Protein AF-A0AAW7WGT3-F1 (afdb_monomer)

Nearest PDB structures (foldseek):
  7z3o-assembly1_SY  TM=5.087E-01  e=1.186E+00  Thermochaetoides thermophila DSM 1495
  7pwo-assembly1_Y1  TM=4.406E-01  e=1.262E+00  Giardia lamblia ATCC 50803
  7b90-assembly1_E  TM=4.510E-01  e=2.353E+00  Thermus thermophilus HB8
  2kjw-assembly1_A  TM=3.050E-01  e=6.769E-01  Thermus thermophilus
  3rv6-assembly2_B  TM=3.807E-01  e=7.220E+00  Mycobacterium tuberculosis

Mean predicted aligned error: 5.27 Å

Radius of gyration: 15.52 Å; Cα contacts (8 Å, |Δi|>4): 177; chains: 1; bounding box: 37×40×40 Å

Sequence (132 aa):
MSSPRFKGLYLQATGDPFCFSFVTYTPQTRDQMLACGDLDASEEYFNPVIFDFLLFTSEAALGAPSGGNFPIGYDDVSIITSRNRGSGLQHEYLIRLSSPDWNASKQNAIDELQDVLTSERWNGSQLTDSRD

Foldseek 3Di:
DDDDPLPQWFWADPPDLFKIKIKDFDWDDPVRCCVVVVDDPPDDDDTVSLVSVQCQLQCAQVNHPVVDDQPQDSVQKDFPDKDADDPRRMIITIIGGHDPPDDPSNVVSSVSSCVSNPDPQGPRRHRHDPDD

Secondary structure (DSSP, 8-state):
-PPPTTTT-EEEE-SSTTEEEEEEEPPPPHHHHHHHTSS-TTSPPPPHHHHHHHHIIIIIIS-PPTT---S--GGGEEEEEEEEETTTTEEEEEEEE--TT--HHHHHHHHHHHHHHHSTTB-SSSBPP---

Structure (mmCIF, N/CA/C/O backbone):
data_AF-A0AAW7WGT3-F1
#
_entry.id   AF-A0AAW7WGT3-F1
#
loop_
_atom_site.group_PDB
_atom_site.id
_atom_site.type_symbol
_atom_site.label_atom_id
_atom_site.label_alt_id
_atom_site.label_comp_id
_atom_site.label_asym_id
_atom_site.label_entity_id
_atom_site.label_seq_id
_atom_site.pdbx_PDB_ins_code
_atom_site.Cartn_x
_atom_site.Cartn_y
_atom_site.Cartn_z
_atom_site.occupancy
_atom_site.B_iso_or_equiv
_atom_site.auth_seq_id
_atom_site.auth_comp_id
_atom_site.auth_asym_id
_atom_site.auth_atom_id
_atom_site.pdbx_PDB_model_num
ATOM 1 N N . MET A 1 1 ? -21.210 -11.274 -11.997 1.00 37.25 1 MET A N 1
ATOM 2 C CA . MET A 1 1 ? -20.670 -11.240 -10.623 1.00 37.25 1 MET A CA 1
ATOM 3 C C . MET A 1 1 ? -19.363 -10.475 -10.687 1.00 37.25 1 MET A C 1
ATOM 5 O O . MET A 1 1 ? -18.453 -10.945 -11.354 1.00 37.25 1 MET A O 1
ATOM 9 N N . SER A 1 2 ? -19.300 -9.267 -10.130 1.00 41.56 2 SER A N 1
ATOM 10 C CA . SER A 1 2 ? -18.053 -8.501 -10.060 1.00 41.56 2 SER A CA 1
ATOM 11 C C . SER A 1 2 ? -17.107 -9.196 -9.084 1.00 41.56 2 SER A C 1
ATOM 13 O O . SER A 1 2 ? -17.473 -9.417 -7.930 1.00 41.56 2 SER A O 1
ATOM 15 N N . SER A 1 3 ? -15.915 -9.579 -9.539 1.00 53.78 3 SER A N 1
ATOM 16 C CA . SER A 1 3 ? -14.853 -10.027 -8.637 1.00 53.78 3 SER A CA 1
ATOM 17 C C . SER A 1 3 ? -14.545 -8.919 -7.621 1.00 53.78 3 SER A C 1
ATOM 19 O O . SER A 1 3 ? -14.596 -7.745 -7.999 1.00 53.78 3 SER A O 1
ATOM 21 N N . PRO A 1 4 ? -14.220 -9.244 -6.356 1.00 67.62 4 PRO A N 1
ATOM 22 C CA . PRO A 1 4 ? -13.778 -8.232 -5.404 1.00 67.62 4 PRO A CA 1
ATOM 23 C C . PRO A 1 4 ? -12.535 -7.544 -5.974 1.00 67.62 4 PRO A C 1
ATOM 25 O O . PRO A 1 4 ? -11.553 -8.226 -6.274 1.00 67.62 4 PRO A O 1
ATOM 28 N N . ARG A 1 5 ? -12.590 -6.218 -6.152 1.00 78.06 5 ARG A N 1
ATOM 29 C CA . ARG A 1 5 ? -11.540 -5.421 -6.816 1.00 78.06 5 ARG A CA 1
ATOM 30 C C . ARG A 1 5 ? -10.148 -5.646 -6.217 1.00 78.06 5 ARG A C 1
ATOM 32 O O . ARG A 1 5 ? -9.170 -5.654 -6.948 1.00 78.06 5 ARG A O 1
ATOM 39 N N . PHE A 1 6 ? -10.085 -5.898 -4.913 1.00 86.56 6 PHE A N 1
ATOM 40 C CA . PHE A 1 6 ? -8.848 -6.060 -4.152 1.00 86.56 6 PHE A CA 1
ATOM 41 C C . PHE A 1 6 ? -8.667 -7.473 -3.582 1.00 86.56 6 PHE A C 1
ATOM 43 O O . PHE A 1 6 ? -8.119 -7.673 -2.499 1.00 86.56 6 PHE A O 1
ATOM 50 N N . LYS A 1 7 ? -9.178 -8.492 -4.283 1.00 87.12 7 LYS A N 1
ATOM 51 C CA . LYS A 1 7 ? -9.081 -9.878 -3.817 1.00 87.12 7 LYS A CA 1
ATOM 52 C C . LYS A 1 7 ? -7.618 -10.293 -3.617 1.00 87.12 7 LYS A C 1
ATOM 54 O O . LYS A 1 7 ? -6.838 -10.294 -4.565 1.00 87.12 7 LYS A O 1
ATOM 59 N N . GLY A 1 8 ? -7.304 -10.769 -2.412 1.00 88.00 8 GLY A N 1
ATOM 60 C CA . GLY A 1 8 ? -5.989 -11.310 -2.053 1.00 88.00 8 GLY A CA 1
ATOM 61 C C . GLY A 1 8 ? -4.965 -10.262 -1.623 1.00 88.00 8 GLY A C 1
ATOM 62 O O . GLY A 1 8 ? -3.819 -10.638 -1.382 1.00 88.00 8 GLY A O 1
ATOM 63 N N . LEU A 1 9 ? -5.381 -8.999 -1.495 1.00 93.19 9 LEU A N 1
ATOM 64 C CA . LEU A 1 9 ? -4.602 -7.952 -0.848 1.00 93.19 9 LEU A CA 1
ATOM 65 C C . LEU A 1 9 ? -4.993 -7.869 0.630 1.00 93.19 9 LEU A C 1
ATOM 67 O O . LEU A 1 9 ? -6.171 -8.013 0.973 1.00 93.19 9 LEU A O 1
ATOM 71 N N . TYR A 1 10 ? -4.002 -7.653 1.494 1.00 94.56 10 TYR A N 1
ATOM 72 C CA . TYR A 1 10 ? -4.225 -7.469 2.927 1.00 94.56 10 TYR A CA 1
ATOM 73 C C . TYR A 1 10 ? -3.354 -6.344 3.479 1.00 94.56 10 TYR A C 1
ATOM 75 O O . TYR A 1 10 ? -2.180 -6.257 3.141 1.00 94.56 10 TYR A O 1
ATOM 83 N N . LEU A 1 11 ? -3.905 -5.530 4.372 1.00 96.81 11 LEU A N 1
ATOM 84 C CA . LEU A 1 11 ? -3.222 -4.435 5.048 1.00 96.81 11 LEU A CA 1
ATOM 85 C C . LEU A 1 11 ? -3.420 -4.547 6.561 1.00 96.81 11 LEU A C 1
ATOM 87 O O . LEU A 1 11 ? -4.544 -4.705 7.040 1.00 96.81 11 LEU A O 1
ATOM 91 N N . GLN A 1 12 ? -2.331 -4.465 7.319 1.00 96.06 12 GLN A N 1
ATOM 92 C CA . GLN A 1 12 ? -2.344 -4.519 8.780 1.00 96.06 12 GLN A CA 1
ATOM 93 C C . GLN A 1 12 ? -1.449 -3.431 9.377 1.00 96.06 12 GLN A C 1
ATOM 95 O O . GLN A 1 12 ? -0.367 -3.141 8.859 1.00 96.06 12 GLN A O 1
ATOM 100 N N . ALA A 1 13 ? -1.887 -2.860 10.500 1.00 94.88 13 ALA A N 1
ATOM 101 C CA . ALA A 1 13 ? -1.052 -1.986 11.312 1.00 94.88 13 ALA A CA 1
ATOM 102 C C . ALA A 1 13 ? 0.097 -2.786 11.951 1.00 94.88 13 ALA A C 1
ATOM 104 O O . ALA A 1 13 ? -0.056 -3.961 12.290 1.00 94.88 13 ALA A O 1
ATOM 105 N N . THR A 1 14 ? 1.249 -2.142 12.136 1.00 94.75 14 THR A N 1
ATOM 106 C CA . THR A 1 14 ? 2.422 -2.757 12.790 1.00 94.75 14 THR A CA 1
ATOM 107 C C . THR A 1 14 ? 2.614 -2.298 14.238 1.00 94.75 14 THR A C 1
ATOM 109 O O . THR A 1 14 ? 3.502 -2.794 14.928 1.00 94.75 14 THR A O 1
ATOM 112 N N . GLY A 1 15 ? 1.796 -1.345 14.696 1.00 92.31 15 GLY A N 1
ATOM 113 C CA . GLY A 1 15 ? 1.984 -0.607 15.948 1.00 92.31 15 GLY A CA 1
ATOM 114 C C . GLY A 1 15 ? 2.811 0.674 15.787 1.00 92.31 15 GLY A C 1
ATOM 115 O O . GLY A 1 15 ? 2.720 1.553 16.638 1.00 92.31 15 GLY A O 1
ATOM 116 N N . ASP A 1 16 ? 3.564 0.820 14.692 1.00 95.06 16 ASP A N 1
ATOM 117 C CA . ASP A 1 16 ? 4.140 2.102 14.278 1.00 95.06 16 ASP A CA 1
ATOM 118 C C . ASP A 1 16 ? 3.123 2.858 13.395 1.00 95.06 16 ASP A C 1
ATOM 120 O O . ASP A 1 16 ? 2.582 2.264 12.454 1.00 95.06 16 ASP A O 1
ATOM 124 N N . PRO A 1 17 ? 2.842 4.147 13.673 1.00 92.12 17 PRO A N 1
ATOM 125 C CA . PRO A 1 17 ? 1.803 4.907 12.976 1.00 92.12 17 PRO A CA 1
ATOM 126 C C . PRO A 1 17 ? 2.082 5.110 11.479 1.00 92.12 17 PRO A C 1
ATOM 128 O O . PRO A 1 17 ? 1.153 5.346 10.707 1.00 92.12 17 PRO A O 1
ATOM 131 N N . PHE A 1 18 ? 3.341 4.989 11.055 1.00 96.00 18 PHE A N 1
ATOM 132 C CA . PHE A 1 18 ? 3.780 5.202 9.679 1.00 96.00 18 PHE A CA 1
ATOM 133 C C . PHE A 1 18 ? 4.266 3.922 9.001 1.00 96.00 18 PHE A C 1
ATOM 135 O O . PHE A 1 18 ? 4.709 3.994 7.853 1.00 96.00 18 PHE A O 1
ATOM 142 N N . CYS A 1 19 ? 4.203 2.767 9.672 1.00 97.25 19 CYS A N 1
ATOM 143 C CA . CYS A 1 19 ? 4.609 1.493 9.087 1.00 97.25 19 CYS A CA 1
ATOM 144 C C . CYS A 1 19 ? 3.460 0.485 9.030 1.00 97.25 19 CYS A C 1
ATOM 146 O O . CYS A 1 19 ? 2.758 0.234 10.014 1.00 97.25 19 CYS A O 1
ATOM 148 N N . PHE A 1 20 ? 3.327 -0.169 7.881 1.00 97.94 20 PHE A N 1
ATOM 149 C CA . PHE A 1 20 ? 2.229 -1.080 7.581 1.00 97.94 20 PHE A CA 1
ATOM 150 C C . PHE A 1 20 ? 2.756 -2.400 7.027 1.00 97.94 20 PHE A C 1
ATOM 152 O O . PHE A 1 20 ? 3.705 -2.419 6.243 1.00 97.94 20 PHE A O 1
ATOM 159 N N . SER A 1 21 ? 2.125 -3.508 7.416 1.00 96.81 21 SER A N 1
ATOM 160 C CA . SER A 1 21 ? 2.314 -4.787 6.735 1.00 96.81 21 SER A CA 1
ATOM 161 C C . SER A 1 21 ? 1.305 -4.876 5.599 1.00 96.81 21 SER A C 1
ATOM 163 O O . SER A 1 21 ? 0.095 -4.865 5.836 1.00 96.81 21 SER A O 1
ATOM 165 N N . PHE A 1 22 ? 1.807 -4.939 4.370 1.00 97.31 22 PHE A N 1
ATOM 166 C CA . PHE A 1 22 ? 0.995 -5.034 3.169 1.00 97.31 22 PHE A CA 1
ATOM 167 C C . PHE A 1 22 ? 1.292 -6.329 2.421 1.00 97.31 22 PHE A C 1
ATOM 169 O O . PHE A 1 22 ? 2.438 -6.637 2.102 1.00 97.31 22 PHE A O 1
ATOM 176 N N . VAL A 1 23 ? 0.253 -7.098 2.133 1.00 94.81 23 VAL A N 1
ATOM 177 C CA . VAL A 1 23 ? 0.334 -8.349 1.390 1.00 94.81 23 VAL A CA 1
ATOM 178 C C . VAL A 1 23 ? -0.286 -8.131 0.026 1.00 94.81 23 VAL A C 1
ATOM 180 O O . VAL A 1 23 ? -1.448 -7.741 -0.063 1.00 94.81 23 VAL A O 1
ATOM 183 N N . THR A 1 24 ? 0.469 -8.444 -1.019 1.00 93.25 24 THR A N 1
ATOM 184 C CA . THR A 1 24 ? -0.018 -8.494 -2.401 1.00 93.25 24 THR A CA 1
ATOM 185 C C . THR A 1 24 ? 0.639 -9.670 -3.136 1.00 93.25 24 THR A C 1
ATOM 187 O O . THR A 1 24 ? 1.380 -10.465 -2.547 1.00 93.25 24 THR A O 1
ATOM 190 N N . TYR A 1 25 ? 0.316 -9.840 -4.410 1.00 87.38 25 TYR A N 1
ATOM 191 C CA . TYR A 1 25 ? 0.910 -10.849 -5.280 1.00 87.38 25 TYR A CA 1
ATOM 192 C C . TYR A 1 25 ? 2.361 -10.505 -5.628 1.00 87.38 25 TYR A C 1
ATOM 194 O O . TYR A 1 25 ? 2.820 -9.383 -5.425 1.00 87.38 25 TYR A O 1
ATOM 202 N N . THR A 1 26 ? 3.102 -11.478 -6.161 1.00 81.88 26 THR A N 1
ATOM 203 C CA . THR A 1 26 ? 4.444 -11.228 -6.700 1.00 81.88 26 THR A CA 1
ATOM 204 C C . THR A 1 26 ? 4.362 -10.192 -7.832 1.00 81.88 26 THR A C 1
ATOM 206 O O . THR A 1 26 ? 3.722 -10.479 -8.847 1.00 81.88 26 THR A O 1
ATOM 209 N N . PRO A 1 27 ? 4.982 -9.005 -7.697 1.00 84.06 27 PRO A N 1
ATOM 210 C CA . PRO A 1 27 ? 4.940 -7.987 -8.737 1.00 84.06 27 PRO A CA 1
ATOM 211 C C . PRO A 1 27 ? 5.824 -8.396 -9.917 1.00 84.06 27 PRO A C 1
ATOM 213 O O . PRO A 1 27 ? 6.845 -9.068 -9.740 1.00 84.06 27 PRO A O 1
ATOM 216 N N . GLN A 1 28 ? 5.467 -7.939 -11.116 1.00 85.94 28 GLN A N 1
ATOM 217 C CA . GLN A 1 28 ? 6.380 -7.996 -12.253 1.00 85.94 28 GLN A CA 1
ATOM 218 C C . GLN A 1 28 ? 7.540 -7.021 -12.028 1.00 85.94 28 GLN A C 1
ATOM 220 O O . GLN A 1 28 ? 7.345 -5.889 -11.585 1.00 85.94 28 GLN A O 1
ATOM 225 N N . THR A 1 29 ? 8.759 -7.450 -12.345 1.00 90.62 29 THR A N 1
ATOM 226 C CA . THR A 1 29 ? 9.906 -6.542 -12.420 1.00 90.62 29 THR A CA 1
ATOM 227 C C . THR A 1 29 ? 9.802 -5.663 -13.664 1.00 90.62 29 THR A C 1
ATOM 229 O O . THR A 1 29 ? 9.139 -6.026 -14.637 1.00 90.62 29 THR A O 1
ATOM 232 N N . ARG A 1 30 ? 10.534 -4.542 -13.684 1.00 92.44 30 ARG A N 1
ATOM 233 C CA . ARG A 1 30 ? 10.662 -3.700 -14.883 1.00 92.44 30 ARG A CA 1
ATOM 234 C C . ARG A 1 30 ? 11.009 -4.519 -16.130 1.00 92.44 30 ARG A C 1
ATOM 236 O O . ARG A 1 30 ? 10.362 -4.366 -17.157 1.00 92.44 30 ARG A O 1
ATOM 243 N N . ASP A 1 31 ? 11.997 -5.406 -16.030 1.00 94.81 31 ASP A N 1
ATOM 244 C CA . ASP A 1 31 ? 12.436 -6.231 -17.162 1.00 94.81 31 ASP A CA 1
ATOM 245 C C . ASP A 1 31 ? 11.345 -7.194 -17.634 1.00 94.81 31 ASP A C 1
ATOM 247 O O . ASP A 1 31 ? 11.208 -7.429 -18.832 1.00 94.81 31 ASP A O 1
ATOM 251 N N . GLN A 1 32 ? 10.543 -7.731 -16.709 1.00 93.56 32 GLN A N 1
ATOM 252 C CA . GLN A 1 32 ? 9.398 -8.568 -17.057 1.00 93.56 32 GLN A CA 1
ATOM 253 C C . GLN A 1 32 ? 8.324 -7.759 -17.787 1.00 93.56 32 GLN A C 1
ATOM 255 O O . GLN A 1 32 ? 7.852 -8.230 -18.817 1.00 93.56 32 GLN A O 1
ATOM 260 N N . MET A 1 33 ? 8.000 -6.549 -17.313 1.00 93.88 33 MET A N 1
ATOM 261 C CA . MET A 1 33 ? 7.021 -5.665 -17.962 1.00 93.88 33 MET A CA 1
ATOM 262 C C . MET A 1 33 ? 7.474 -5.228 -19.361 1.00 93.88 33 MET A C 1
ATOM 264 O O . MET A 1 33 ? 6.685 -5.247 -20.302 1.00 93.88 33 MET A O 1
ATOM 268 N N . LEU A 1 34 ? 8.763 -4.914 -19.531 1.00 95.25 34 LEU A N 1
ATOM 269 C CA . LEU A 1 34 ? 9.345 -4.633 -20.848 1.00 95.25 34 LEU A CA 1
ATOM 270 C C . LEU A 1 34 ? 9.260 -5.850 -21.775 1.00 95.25 34 LEU A C 1
ATOM 272 O O . LEU A 1 34 ? 8.925 -5.722 -22.950 1.00 95.25 34 LEU A O 1
ATOM 276 N N . ALA A 1 35 ? 9.570 -7.042 -21.259 1.00 95.31 35 ALA A N 1
ATOM 277 C CA . ALA A 1 35 ? 9.593 -8.264 -22.054 1.00 95.31 35 ALA A CA 1
ATOM 278 C C . ALA A 1 35 ? 8.197 -8.696 -22.531 1.00 95.31 35 ALA A C 1
ATOM 280 O O . ALA A 1 35 ? 8.084 -9.262 -23.618 1.00 95.31 35 ALA A O 1
ATOM 281 N N . CYS A 1 36 ? 7.144 -8.449 -21.742 1.00 94.00 36 CYS A N 1
ATOM 282 C CA . CYS A 1 36 ? 5.764 -8.733 -22.145 1.00 94.00 36 CYS A CA 1
ATOM 283 C C . CYS A 1 36 ? 5.073 -7.573 -22.877 1.00 94.00 36 CYS A C 1
ATOM 285 O O . CYS A 1 36 ? 3.988 -7.782 -23.414 1.00 94.00 36 CYS A O 1
ATOM 287 N N . GLY A 1 37 ? 5.706 -6.398 -22.960 1.00 93.00 37 GLY A N 1
ATOM 288 C CA . GLY A 1 37 ? 5.158 -5.217 -23.632 1.00 93.00 37 GLY A CA 1
ATOM 289 C C . GLY A 1 37 ? 4.145 -4.429 -22.800 1.00 93.00 37 GLY A C 1
ATOM 290 O O . GLY A 1 37 ? 3.453 -3.580 -23.355 1.00 93.00 37 GLY A O 1
ATOM 291 N N . ASP A 1 38 ? 4.066 -4.694 -21.492 1.00 90.88 38 ASP A N 1
ATOM 292 C CA . ASP A 1 38 ? 3.231 -3.934 -20.551 1.00 90.88 38 ASP A CA 1
ATOM 293 C C . ASP A 1 38 ? 3.867 -2.584 -20.167 1.00 90.88 38 ASP A C 1
ATOM 295 O O . ASP A 1 38 ? 3.189 -1.721 -19.616 1.00 90.88 38 ASP A O 1
ATOM 299 N N . LEU A 1 39 ? 5.165 -2.409 -20.440 1.00 94.69 39 LEU A N 1
ATOM 300 C CA . LEU A 1 39 ? 5.904 -1.160 -20.257 1.00 94.69 39 LEU A CA 1
ATOM 301 C C . LEU A 1 39 ? 6.739 -0.881 -21.510 1.00 94.69 39 LEU A C 1
ATOM 303 O O . LEU A 1 39 ? 7.431 -1.778 -21.999 1.00 94.69 39 LEU A O 1
ATOM 307 N N . ASP A 1 40 ? 6.717 0.351 -22.013 1.00 95.44 40 ASP A N 1
ATOM 308 C CA . ASP A 1 40 ? 7.646 0.801 -23.049 1.00 95.44 40 ASP A CA 1
ATOM 309 C C . ASP A 1 40 ? 9.012 1.173 -22.443 1.00 95.44 40 ASP A C 1
ATOM 311 O O . ASP A 1 40 ? 9.131 1.614 -21.301 1.00 95.44 40 ASP A O 1
ATOM 315 N N . ALA A 1 41 ? 10.092 1.023 -23.215 1.00 93.06 41 ALA A N 1
ATOM 316 C CA . ALA A 1 41 ? 11.441 1.343 -22.743 1.00 93.06 41 ALA A CA 1
ATOM 317 C C . ALA A 1 41 ? 11.630 2.820 -22.345 1.00 93.06 41 ALA A C 1
ATOM 319 O O . ALA A 1 41 ? 12.530 3.116 -21.552 1.00 93.06 41 ALA A O 1
ATOM 320 N N . SER A 1 42 ? 10.816 3.720 -22.903 1.00 95.38 42 SER A N 1
ATOM 321 C CA . SER A 1 42 ? 10.795 5.154 -22.600 1.00 95.38 42 SER A CA 1
ATOM 322 C C . SER A 1 42 ? 9.912 5.530 -21.409 1.00 95.38 42 SER A C 1
ATOM 324 O O . SER A 1 42 ? 10.024 6.651 -20.910 1.00 95.38 42 SER A O 1
ATOM 326 N N . GLU A 1 43 ? 9.062 4.616 -20.943 1.00 93.69 43 GLU A N 1
ATOM 327 C CA . GLU A 1 43 ? 8.159 4.858 -19.825 1.00 93.69 43 GLU A CA 1
ATOM 328 C C . GLU A 1 43 ? 8.862 4.677 -18.478 1.00 93.69 43 GLU A C 1
ATOM 330 O O . GLU A 1 43 ? 9.769 3.854 -18.292 1.00 93.69 43 GLU A O 1
ATOM 335 N N . GLU A 1 44 ? 8.424 5.478 -17.509 1.00 91.56 44 GLU A N 1
ATOM 336 C CA . GLU A 1 44 ? 8.869 5.350 -16.132 1.00 91.56 44 GLU A CA 1
ATOM 337 C C . GLU A 1 44 ? 8.298 4.073 -15.513 1.00 91.56 44 GLU A C 1
ATOM 339 O O . GLU A 1 44 ? 7.102 3.790 -15.591 1.00 91.56 44 GLU A O 1
ATOM 344 N N . TYR A 1 45 ? 9.168 3.294 -14.872 1.00 91.50 45 TYR A N 1
ATOM 345 C CA . TYR A 1 45 ? 8.731 2.139 -14.106 1.00 91.50 45 TYR A CA 1
ATOM 346 C C . TYR A 1 45 ? 8.217 2.591 -12.745 1.00 91.50 45 TYR A C 1
ATOM 348 O O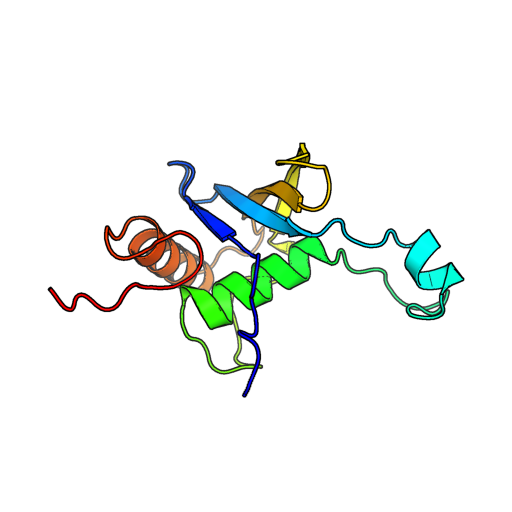 . TYR A 1 45 ? 8.979 3.077 -11.909 1.00 91.50 45 TYR A O 1
ATOM 356 N N . PHE A 1 46 ? 6.947 2.316 -12.494 1.00 90.62 46 PHE A N 1
ATOM 357 C CA . PHE A 1 46 ? 6.365 2.425 -11.171 1.00 90.62 46 PHE A CA 1
ATOM 358 C C . PHE A 1 46 ? 6.263 1.051 -10.530 1.00 90.62 46 PHE A C 1
ATOM 360 O O . PHE A 1 46 ? 5.818 0.089 -11.152 1.00 90.62 46 PHE A O 1
ATOM 367 N N . ASN A 1 47 ? 6.644 0.961 -9.259 1.00 92.50 47 ASN A N 1
ATOM 368 C CA . ASN A 1 47 ? 6.579 -0.284 -8.518 1.00 92.50 47 ASN A CA 1
ATOM 369 C C . ASN A 1 47 ? 5.110 -0.705 -8.300 1.00 92.50 47 ASN A C 1
ATOM 371 O O . ASN A 1 47 ? 4.398 -0.004 -7.568 1.00 92.50 47 ASN A O 1
ATOM 375 N N . PRO A 1 48 ? 4.661 -1.857 -8.844 1.00 92.44 48 PRO A N 1
ATOM 376 C CA . PRO A 1 48 ? 3.270 -2.294 -8.719 1.00 92.44 48 PRO A CA 1
ATOM 377 C C . PRO A 1 48 ? 2.812 -2.458 -7.267 1.00 92.44 48 PRO A C 1
ATOM 379 O O . PRO A 1 48 ? 1.660 -2.186 -6.953 1.00 92.44 48 PRO A O 1
ATOM 382 N N . VAL A 1 49 ? 3.720 -2.817 -6.353 1.00 94.56 49 VAL A N 1
ATOM 383 C CA . VAL A 1 49 ? 3.405 -2.965 -4.922 1.00 94.56 49 VAL A CA 1
ATOM 384 C C . VAL A 1 49 ? 3.011 -1.629 -4.297 1.00 94.56 49 VAL A C 1
ATOM 386 O O . VAL A 1 49 ? 2.095 -1.585 -3.480 1.00 94.56 49 VAL A O 1
ATOM 389 N N . ILE A 1 50 ? 3.690 -0.539 -4.671 1.00 95.75 50 ILE A N 1
ATOM 390 C CA . ILE A 1 50 ? 3.382 0.799 -4.150 1.00 95.75 50 ILE A CA 1
ATOM 391 C C . ILE A 1 50 ? 2.034 1.269 -4.702 1.00 95.75 50 ILE A C 1
ATOM 393 O O . ILE A 1 50 ? 1.223 1.804 -3.949 1.00 95.75 50 ILE A O 1
ATOM 397 N N . PHE A 1 51 ? 1.755 1.018 -5.983 1.00 92.75 51 PHE A N 1
ATOM 398 C CA . PHE A 1 51 ? 0.450 1.342 -6.559 1.00 92.75 51 PHE A CA 1
ATOM 399 C C . PHE A 1 51 ? -0.690 0.556 -5.919 1.00 92.75 51 PHE A C 1
ATOM 401 O O . PHE A 1 51 ? -1.690 1.157 -5.527 1.00 92.75 51 PHE A O 1
ATOM 408 N N . ASP A 1 52 ? -0.525 -0.757 -5.762 1.00 93.88 52 ASP A N 1
ATOM 409 C CA . ASP A 1 52 ? -1.490 -1.606 -5.069 1.00 93.88 52 ASP A CA 1
ATOM 410 C C . ASP A 1 52 ? -1.738 -1.099 -3.649 1.00 93.88 52 ASP A C 1
ATOM 412 O O . ASP A 1 52 ? -2.887 -0.987 -3.231 1.00 93.88 52 ASP A O 1
ATOM 416 N N . PHE A 1 53 ? -0.677 -0.740 -2.921 1.00 96.06 53 PHE A N 1
ATOM 417 C CA . PHE A 1 53 ? -0.785 -0.192 -1.573 1.00 96.06 53 PHE A CA 1
ATOM 418 C C . PHE A 1 53 ? -1.594 1.113 -1.547 1.00 96.06 53 PHE A C 1
ATOM 420 O O . PHE A 1 53 ? -2.502 1.250 -0.726 1.00 96.06 53 PHE A O 1
ATOM 427 N N . LEU A 1 54 ? -1.310 2.059 -2.448 1.00 95.44 54 LEU A N 1
ATOM 428 C CA . LEU A 1 54 ? -2.017 3.342 -2.519 1.00 95.44 54 LEU A CA 1
ATOM 429 C C . LEU A 1 54 ? -3.493 3.167 -2.896 1.00 95.44 54 LEU A C 1
ATOM 431 O O . LEU A 1 54 ? -4.370 3.739 -2.245 1.00 95.44 54 LEU A O 1
ATOM 435 N N . LEU A 1 55 ? -3.783 2.350 -3.912 1.00 93.56 55 LEU A N 1
ATOM 436 C CA . LEU A 1 55 ? -5.150 2.055 -4.350 1.00 93.56 55 LEU A CA 1
ATOM 437 C C . LEU A 1 55 ? -5.939 1.317 -3.268 1.00 93.56 55 LEU A C 1
ATOM 439 O O . LEU A 1 55 ? -7.092 1.648 -3.006 1.00 93.56 55 LEU A O 1
ATOM 443 N N . PHE A 1 56 ? -5.318 0.338 -2.615 1.00 94.69 56 PHE A N 1
ATOM 444 C CA . PHE A 1 56 ? -5.952 -0.426 -1.551 1.00 94.69 56 PHE A CA 1
ATOM 445 C C . PHE A 1 56 ? -6.250 0.450 -0.331 1.00 94.69 56 PHE A C 1
ATOM 447 O O . PHE A 1 56 ? -7.356 0.426 0.204 1.00 94.69 56 PHE A O 1
ATOM 454 N N . THR A 1 57 ? -5.282 1.261 0.090 1.00 94.81 57 THR A N 1
ATOM 455 C CA . THR A 1 57 ? -5.437 2.158 1.238 1.00 94.81 57 THR A CA 1
ATOM 456 C C . THR A 1 57 ? -6.533 3.190 0.984 1.00 94.81 57 THR A C 1
ATOM 458 O O . THR A 1 57 ? -7.433 3.353 1.803 1.00 94.81 57 THR A O 1
ATOM 461 N N . SER A 1 58 ? -6.497 3.854 -0.171 1.00 93.88 58 SER A N 1
ATOM 462 C CA . SER A 1 58 ? -7.477 4.887 -0.511 1.00 93.88 58 SER A CA 1
ATOM 463 C C . SER A 1 58 ? -8.881 4.321 -0.717 1.00 93.88 58 SER A C 1
ATOM 465 O O . SER A 1 58 ? -9.827 4.792 -0.093 1.00 93.88 58 SER A O 1
ATOM 467 N N . GLU A 1 59 ? -9.040 3.305 -1.563 1.00 92.00 59 GLU A N 1
ATOM 468 C CA . GLU A 1 59 ? -10.367 2.850 -1.979 1.00 92.00 59 GLU A CA 1
ATOM 469 C C . GLU A 1 59 ? -10.946 1.769 -1.060 1.00 92.00 59 GLU A C 1
ATOM 471 O O . GLU A 1 59 ? -12.142 1.786 -0.778 1.00 92.00 59 GLU A O 1
ATOM 476 N N . ALA A 1 60 ? -10.131 0.815 -0.597 1.00 90.62 60 ALA A N 1
ATOM 477 C CA . ALA A 1 60 ? -10.623 -0.314 0.196 1.00 90.62 60 ALA A CA 1
ATOM 478 C C . ALA A 1 60 ? -10.662 -0.005 1.695 1.00 90.62 60 ALA A C 1
ATOM 480 O O . ALA A 1 60 ? -11.660 -0.303 2.348 1.00 90.62 60 ALA A O 1
ATOM 481 N N . ALA A 1 61 ? -9.589 0.576 2.242 1.00 91.06 61 ALA A N 1
ATOM 482 C CA . ALA A 1 61 ? -9.523 0.879 3.670 1.00 91.06 61 ALA A CA 1
ATOM 483 C C . ALA A 1 61 ? -10.287 2.168 4.014 1.00 91.06 61 ALA A C 1
ATOM 485 O O . ALA A 1 61 ? -11.097 2.163 4.936 1.00 91.06 61 ALA A O 1
ATOM 486 N N . LEU A 1 62 ? -10.075 3.246 3.251 1.00 92.12 62 LEU A N 1
ATOM 487 C CA . LEU A 1 62 ? -10.671 4.561 3.526 1.00 92.12 62 LEU A CA 1
ATOM 488 C C . LEU A 1 62 ? -11.957 4.854 2.739 1.00 92.12 62 LEU A C 1
ATOM 490 O O . LEU A 1 62 ? -12.623 5.855 2.997 1.00 92.12 62 LEU A O 1
ATOM 494 N N . GLY A 1 63 ? -12.339 3.999 1.786 1.00 87.88 63 GLY A N 1
ATOM 495 C CA . GLY A 1 63 ? -13.588 4.161 1.037 1.00 87.88 63 GLY A CA 1
ATOM 496 C C . GLY A 1 63 ? -13.616 5.380 0.107 1.00 87.88 63 GLY A C 1
ATOM 497 O O . GLY A 1 63 ? -14.700 5.855 -0.242 1.00 87.88 63 GLY A O 1
ATOM 498 N N . ALA A 1 64 ? -12.454 5.907 -0.294 1.00 86.00 64 ALA A N 1
ATOM 499 C CA . ALA A 1 64 ? -12.382 7.007 -1.245 1.00 86.00 64 ALA A CA 1
ATOM 500 C C . ALA A 1 64 ? -12.971 6.584 -2.609 1.00 86.00 64 ALA A C 1
ATOM 502 O O . ALA A 1 64 ? -12.773 5.444 -3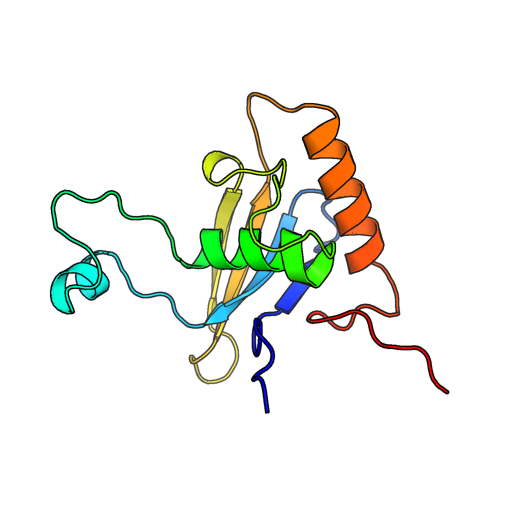.044 1.00 86.00 64 ALA A O 1
ATOM 503 N N . PRO A 1 65 ? -13.674 7.484 -3.325 1.00 81.25 65 PRO A N 1
ATOM 504 C CA . PRO A 1 65 ? -14.118 7.209 -4.685 1.00 81.25 65 PRO A CA 1
ATOM 505 C C . PRO A 1 65 ? -12.928 6.860 -5.580 1.00 81.25 65 PRO A C 1
ATOM 507 O O . PRO A 1 65 ? -11.870 7.481 -5.471 1.00 81.25 65 PRO A O 1
ATOM 510 N N . SER A 1 66 ? -13.103 5.916 -6.506 1.00 75.75 66 SER A N 1
ATOM 511 C CA . SER A 1 66 ? -12.045 5.578 -7.460 1.00 75.75 66 SER A CA 1
ATOM 512 C C . SER A 1 66 ? -11.621 6.806 -8.268 1.00 75.75 66 SER A C 1
ATOM 514 O O . SER A 1 66 ? -12.462 7.502 -8.839 1.00 75.75 66 SER A O 1
ATOM 516 N N . GLY A 1 67 ? -10.314 7.068 -8.309 1.00 70.12 67 GLY A N 1
ATOM 517 C CA . GLY A 1 67 ? -9.756 8.276 -8.927 1.00 70.12 67 GLY A CA 1
ATOM 518 C C . GLY A 1 67 ? -9.922 9.556 -8.097 1.00 70.12 67 GLY A C 1
ATOM 519 O O . GLY A 1 67 ? -9.639 10.642 -8.599 1.00 70.12 67 GLY A O 1
ATOM 520 N N . GLY A 1 68 ? -10.385 9.456 -6.848 1.00 73.19 68 GLY A N 1
ATOM 521 C CA . GLY A 1 68 ? -10.370 10.560 -5.894 1.00 73.19 68 GLY A CA 1
ATOM 522 C C . GLY A 1 68 ? -8.944 10.954 -5.500 1.00 73.19 68 GLY A C 1
ATOM 523 O O . GLY A 1 68 ? -8.024 10.137 -5.537 1.00 73.19 68 GLY A O 1
ATOM 524 N N . ASN A 1 69 ? -8.756 12.212 -5.096 1.00 79.19 69 ASN A N 1
ATOM 525 C CA . ASN A 1 69 ? -7.464 12.679 -4.594 1.00 79.19 69 ASN A CA 1
ATOM 526 C C . ASN A 1 69 ? -7.167 12.043 -3.229 1.00 79.19 69 ASN A C 1
ATOM 528 O O . ASN A 1 69 ? -7.729 12.456 -2.215 1.00 79.19 69 ASN A O 1
ATOM 532 N N . PHE A 1 70 ? -6.255 11.074 -3.208 1.00 90.25 70 PHE A N 1
ATOM 533 C CA . PHE A 1 70 ? -5.648 10.564 -1.984 1.00 90.25 70 PHE A CA 1
ATOM 534 C C . PHE A 1 70 ? -4.405 11.411 -1.644 1.00 90.25 70 PHE A C 1
ATOM 536 O O . PHE A 1 70 ? -3.573 11.623 -2.526 1.00 90.25 70 PHE A O 1
ATOM 543 N N . PRO A 1 71 ? -4.265 11.946 -0.413 1.00 93.44 71 PRO A N 1
ATOM 544 C CA . PRO A 1 71 ? -3.186 12.884 -0.092 1.00 93.44 71 PRO A CA 1
ATOM 545 C C . PRO A 1 71 ? -1.796 12.242 0.010 1.00 93.44 71 PRO A C 1
ATOM 547 O O . PRO A 1 71 ? -0.809 12.974 -0.034 1.00 93.44 71 PRO A O 1
ATOM 550 N N . ILE A 1 72 ? -1.710 10.916 0.160 1.00 95.00 72 ILE A N 1
ATOM 551 C CA . ILE A 1 72 ? -0.442 10.177 0.148 1.00 95.00 72 ILE A CA 1
ATOM 552 C C . ILE A 1 72 ? -0.120 9.794 -1.298 1.00 95.00 72 ILE A C 1
ATOM 554 O O . ILE A 1 72 ? -0.908 9.111 -1.955 1.00 95.00 72 ILE A O 1
ATOM 558 N N . GLY A 1 73 ? 1.026 10.256 -1.791 1.00 93.62 73 GLY A N 1
ATOM 559 C CA . GLY A 1 73 ? 1.510 10.000 -3.145 1.00 93.62 73 GLY A CA 1
ATOM 560 C C . GLY A 1 73 ? 2.543 8.877 -3.214 1.00 93.62 73 GLY A C 1
ATOM 561 O O . GLY A 1 73 ? 2.980 8.349 -2.198 1.00 93.62 73 GLY A O 1
ATOM 562 N N . TYR A 1 74 ? 2.966 8.540 -4.433 1.00 94.19 74 TYR A N 1
ATOM 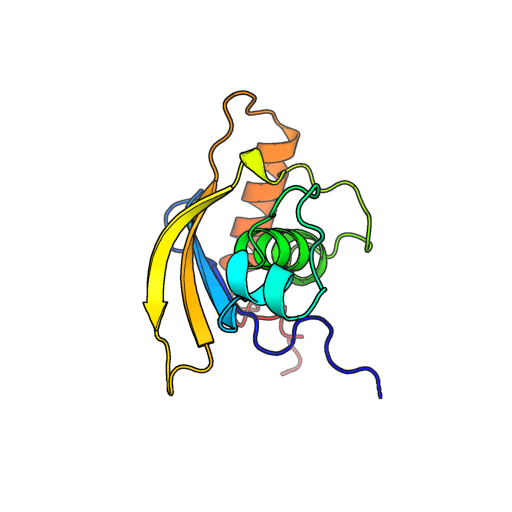563 C CA . TYR A 1 74 ? 3.977 7.507 -4.690 1.00 94.19 74 TYR A CA 1
ATOM 564 C C . TYR A 1 74 ? 5.297 7.776 -3.954 1.00 94.19 74 TYR A C 1
ATOM 566 O O . TYR A 1 74 ? 5.816 6.889 -3.279 1.00 94.19 74 TYR A O 1
ATOM 574 N N . ASP A 1 75 ? 5.782 9.017 -4.005 1.00 94.12 75 ASP A N 1
ATOM 575 C CA . ASP A 1 75 ? 7.052 9.419 -3.386 1.00 94.12 75 ASP A CA 1
ATOM 576 C C . ASP A 1 75 ? 7.016 9.421 -1.852 1.00 94.12 75 ASP A C 1
ATOM 578 O O . ASP A 1 75 ? 8.061 9.469 -1.203 1.00 94.12 75 ASP A O 1
ATOM 582 N N . ASP A 1 76 ? 5.823 9.332 -1.259 1.00 96.25 76 ASP A N 1
ATOM 583 C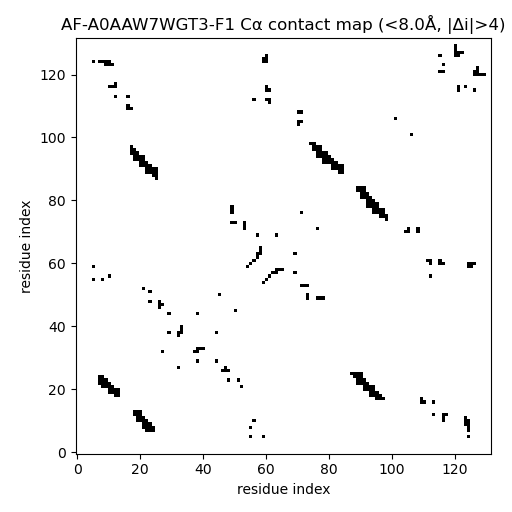 CA . ASP A 1 76 ? 5.663 9.243 0.190 1.00 96.25 76 ASP A CA 1
ATOM 584 C C . ASP A 1 76 ? 5.858 7.811 0.711 1.00 96.25 76 ASP A C 1
ATOM 586 O O . ASP A 1 76 ? 5.884 7.598 1.925 1.00 96.25 76 ASP A O 1
ATOM 590 N N . VAL A 1 77 ? 5.948 6.817 -0.180 1.00 97.31 77 VAL A N 1
ATOM 591 C CA . VAL A 1 77 ? 5.893 5.392 0.156 1.00 97.31 77 VAL A CA 1
ATOM 592 C C . VAL A 1 77 ? 7.229 4.717 -0.120 1.00 97.31 77 VAL A C 1
ATOM 594 O O . VAL A 1 77 ? 7.766 4.751 -1.221 1.00 97.31 77 VAL A O 1
ATOM 597 N N . SER A 1 78 ? 7.751 4.018 0.882 1.00 96.94 78 SER A N 1
ATOM 598 C CA . SER A 1 78 ? 8.952 3.193 0.756 1.00 96.94 78 SER A CA 1
ATOM 599 C C . SER A 1 78 ? 8.688 1.750 1.166 1.00 96.94 78 SER A C 1
ATOM 601 O O . SER A 1 78 ? 8.037 1.485 2.175 1.00 96.94 78 SER A O 1
ATOM 603 N N . ILE A 1 79 ? 9.257 0.802 0.420 1.00 96.56 79 ILE A N 1
ATOM 604 C CA . ILE A 1 79 ? 9.328 -0.604 0.831 1.00 96.56 79 ILE A CA 1
ATOM 605 C C . ILE A 1 79 ? 10.604 -0.784 1.654 1.00 96.56 79 ILE A C 1
ATOM 607 O O . ILE A 1 79 ? 11.707 -0.640 1.133 1.00 96.56 79 ILE A O 1
ATOM 611 N N . ILE A 1 80 ? 10.461 -1.116 2.935 1.00 96.81 80 ILE A N 1
ATOM 612 C CA . ILE A 1 80 ? 11.592 -1.315 3.853 1.00 96.81 80 ILE A CA 1
ATOM 613 C C . ILE A 1 80 ? 12.162 -2.725 3.727 1.00 96.81 80 ILE A C 1
ATOM 615 O O . ILE A 1 80 ? 13.374 -2.923 3.705 1.00 96.81 80 ILE A O 1
ATOM 619 N N . THR A 1 81 ? 11.285 -3.723 3.671 1.00 94.88 81 THR A N 1
ATOM 620 C CA . THR A 1 81 ? 11.670 -5.123 3.496 1.00 94.88 81 THR A CA 1
ATOM 621 C C . THR A 1 81 ? 10.522 -5.916 2.885 1.00 94.88 81 THR A C 1
ATOM 623 O O . THR A 1 81 ? 9.380 -5.453 2.860 1.00 94.88 81 THR A O 1
ATOM 626 N N . SER A 1 82 ? 10.819 -7.119 2.403 1.00 93.31 82 SER A N 1
ATOM 627 C CA . SER A 1 82 ? 9.811 -8.052 1.912 1.00 93.31 82 SER A CA 1
ATOM 628 C C . SER A 1 82 ? 10.139 -9.484 2.314 1.00 93.31 82 SER A C 1
ATOM 630 O O . SER A 1 82 ? 11.303 -9.842 2.506 1.00 93.31 82 SER A O 1
ATOM 632 N N . ARG A 1 83 ? 9.104 -10.314 2.438 1.00 90.56 83 ARG A N 1
ATOM 633 C CA . ARG A 1 83 ? 9.232 -11.758 2.632 1.00 90.56 83 ARG A CA 1
ATOM 634 C C . ARG A 1 83 ? 8.173 -12.507 1.838 1.00 90.56 83 ARG A C 1
ATOM 636 O O . ARG A 1 83 ? 7.064 -12.018 1.637 1.00 90.56 83 ARG A O 1
ATOM 643 N N . ASN A 1 84 ? 8.500 -13.730 1.440 1.00 88.38 84 ASN A N 1
ATOM 644 C CA . ASN A 1 84 ? 7.525 -14.627 0.828 1.00 88.38 84 ASN A CA 1
ATOM 645 C C . ASN A 1 84 ? 6.515 -15.088 1.886 1.00 88.38 84 ASN A C 1
ATOM 647 O O . ASN A 1 84 ? 6.900 -15.421 3.011 1.00 88.38 84 ASN A O 1
ATOM 651 N N . ARG A 1 85 ? 5.234 -15.154 1.513 1.00 79.94 85 ARG A N 1
ATOM 652 C CA . ARG A 1 85 ? 4.152 -15.663 2.361 1.00 79.94 85 ARG A CA 1
ATOM 653 C C . ARG A 1 85 ? 3.475 -16.857 1.680 1.00 79.94 85 ARG A C 1
ATOM 655 O O . ARG A 1 85 ? 3.180 -16.837 0.487 1.00 79.94 85 ARG A O 1
ATOM 662 N N . GLY A 1 86 ? 3.213 -17.920 2.442 1.00 71.75 86 GLY A N 1
ATOM 663 C CA . GLY A 1 86 ? 2.547 -19.124 1.928 1.00 71.75 86 GLY A CA 1
ATOM 664 C C . GLY A 1 86 ? 3.375 -19.878 0.879 1.00 71.75 86 GLY A C 1
ATOM 665 O O . GLY A 1 86 ? 4.572 -20.078 1.059 1.00 71.75 86 GLY A O 1
ATOM 666 N N . SER A 1 87 ? 2.733 -20.311 -0.212 1.00 72.25 87 SER A N 1
ATOM 667 C CA . SER A 1 87 ? 3.345 -21.103 -1.295 1.00 72.25 87 SER A CA 1
ATOM 668 C C . SER A 1 87 ? 4.153 -20.283 -2.315 1.00 72.25 87 SER A C 1
ATOM 670 O O . SER A 1 87 ? 4.540 -20.822 -3.349 1.00 72.25 87 SER A O 1
ATOM 672 N N . GLY A 1 88 ? 4.400 -18.995 -2.051 1.00 67.19 88 GLY A N 1
ATOM 673 C CA . GLY A 1 88 ? 5.142 -18.101 -2.951 1.00 67.19 88 GLY A CA 1
ATOM 674 C C . GLY A 1 88 ? 4.281 -17.346 -3.967 1.00 67.19 88 GLY A C 1
ATOM 675 O O . GLY A 1 88 ? 4.826 -16.649 -4.808 1.00 67.19 88 GLY A O 1
ATOM 676 N N . LEU A 1 89 ? 2.950 -17.457 -3.886 1.00 78.62 89 LEU A N 1
ATOM 677 C CA . LEU A 1 89 ? 2.020 -16.663 -4.705 1.00 78.62 89 LEU A CA 1
ATOM 678 C C . LEU A 1 89 ? 1.765 -15.260 -4.130 1.00 78.62 89 LEU A C 1
ATOM 680 O O . LEU A 1 89 ? 1.272 -14.385 -4.836 1.00 78.62 89 LEU A O 1
ATOM 684 N N . GLN A 1 90 ? 2.061 -15.065 -2.844 1.00 86.62 90 GLN A N 1
ATOM 685 C CA . GLN A 1 90 ? 1.897 -13.801 -2.137 1.00 86.62 90 GLN A CA 1
ATOM 686 C C . GLN A 1 90 ? 3.200 -13.404 -1.455 1.00 86.62 90 GLN A C 1
ATOM 688 O O . GLN A 1 90 ? 3.965 -14.242 -0.966 1.00 86.62 90 GLN A O 1
ATOM 693 N N . HIS A 1 91 ? 3.415 -12.101 -1.389 1.00 92.50 91 HIS A N 1
ATOM 694 C CA . HIS A 1 91 ? 4.527 -11.476 -0.704 1.00 92.50 91 HIS A CA 1
ATOM 695 C C . HIS A 1 91 ? 3.982 -10.507 0.330 1.00 92.50 91 HIS A C 1
ATOM 697 O O . HIS A 1 91 ? 2.969 -9.846 0.116 1.00 92.50 91 HIS A O 1
ATOM 703 N N . GLU A 1 92 ? 4.662 -10.447 1.464 1.00 94.75 92 GLU A N 1
ATOM 704 C CA . GLU A 1 92 ? 4.410 -9.458 2.497 1.00 94.75 92 GLU A CA 1
ATOM 705 C C . GLU A 1 92 ? 5.524 -8.420 2.462 1.00 94.75 92 GLU A C 1
ATOM 707 O O . GLU A 1 92 ? 6.709 -8.762 2.467 1.00 94.75 92 GLU A O 1
ATOM 712 N N . TYR A 1 93 ? 5.125 -7.158 2.436 1.00 96.06 93 TYR A N 1
ATOM 713 C CA . TYR A 1 93 ? 5.973 -5.986 2.353 1.00 96.06 93 TYR A CA 1
ATOM 714 C C . TYR A 1 93 ? 5.784 -5.151 3.609 1.00 96.06 93 TYR A C 1
ATOM 716 O O . TYR A 1 93 ? 4.658 -4.839 3.996 1.00 96.06 93 TYR A O 1
ATOM 724 N N . LEU A 1 94 ? 6.895 -4.764 4.229 1.00 97.56 94 LEU A N 1
ATOM 725 C CA . LEU A 1 94 ? 6.874 -3.717 5.238 1.00 97.56 94 LEU A CA 1
ATOM 726 C C . LEU A 1 94 ? 6.946 -2.375 4.514 1.00 97.56 94 LEU A C 1
ATOM 728 O O . LEU A 1 94 ? 7.987 -2.028 3.951 1.00 97.56 94 LEU A O 1
ATOM 732 N N . ILE A 1 95 ? 5.836 -1.651 4.524 1.00 98.12 95 ILE A N 1
ATOM 733 C CA . ILE A 1 95 ? 5.697 -0.331 3.920 1.00 98.12 95 ILE A CA 1
ATOM 734 C C . ILE A 1 95 ? 5.937 0.729 4.985 1.00 98.12 95 ILE A C 1
ATOM 736 O O . ILE A 1 95 ? 5.453 0.593 6.107 1.00 98.12 95 ILE A O 1
ATOM 740 N N . ARG A 1 96 ? 6.657 1.792 4.629 1.00 97.81 96 ARG A N 1
ATOM 741 C CA . ARG A 1 96 ? 6.824 2.989 5.451 1.00 97.81 96 ARG A CA 1
ATOM 742 C C . ARG A 1 96 ? 6.347 4.218 4.698 1.00 97.81 96 ARG A C 1
ATOM 744 O O . ARG A 1 96 ? 6.694 4.391 3.532 1.00 97.81 96 ARG A O 1
ATOM 751 N N . LEU A 1 97 ? 5.615 5.075 5.400 1.00 97.00 97 LEU A N 1
ATOM 752 C CA . LEU A 1 97 ? 5.251 6.405 4.938 1.00 97.00 97 LEU A CA 1
ATOM 753 C C . LEU A 1 97 ? 6.240 7.442 5.465 1.00 97.00 97 LEU A C 1
ATOM 755 O O . LEU A 1 97 ? 6.574 7.472 6.651 1.00 97.00 97 LEU A O 1
ATOM 759 N N . SER A 1 98 ? 6.720 8.295 4.573 1.00 94.62 98 SER A N 1
ATOM 760 C CA . SER A 1 98 ? 7.583 9.424 4.900 1.00 94.62 98 SER A CA 1
ATOM 761 C C . SER A 1 98 ? 7.511 10.455 3.788 1.00 94.62 98 SER A C 1
ATOM 763 O O . SER A 1 98 ? 7.750 10.114 2.639 1.00 94.62 98 SER A O 1
ATOM 765 N N . SER A 1 99 ? 7.245 11.712 4.132 1.00 91.25 99 SER A N 1
ATOM 766 C CA . SER A 1 99 ? 7.197 12.815 3.169 1.00 91.25 99 SER A CA 1
ATOM 767 C C . SER A 1 99 ? 8.062 13.971 3.664 1.00 91.25 99 SER A C 1
ATOM 769 O O . SER A 1 99 ? 7.921 14.343 4.833 1.00 91.25 99 SER A O 1
ATOM 771 N N . PRO A 1 100 ? 8.887 14.599 2.806 1.00 84.56 100 PRO A N 1
ATOM 772 C CA . PRO A 1 100 ? 9.542 15.862 3.143 1.00 84.56 100 PRO A CA 1
ATOM 773 C C . PRO A 1 100 ? 8.522 17.003 3.317 1.00 84.56 100 PRO A C 1
ATOM 775 O O . PRO A 1 100 ? 8.690 17.841 4.197 1.00 84.56 100 PRO A O 1
ATOM 778 N N . ASP A 1 101 ? 7.418 16.972 2.561 1.00 90.88 10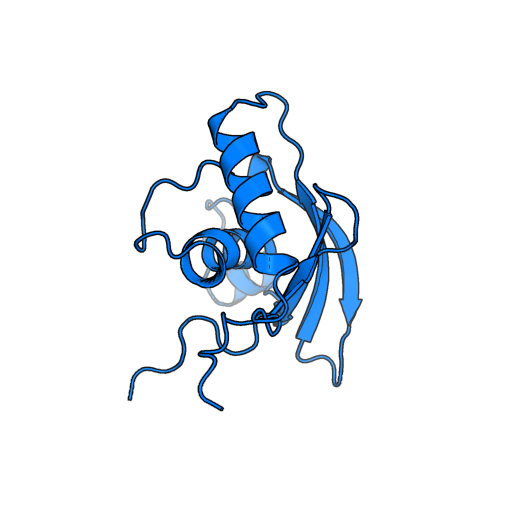1 ASP A N 1
ATOM 779 C CA . ASP A 1 101 ? 6.349 17.982 2.592 1.00 90.88 101 ASP A CA 1
ATOM 780 C C . ASP A 1 101 ? 5.137 17.518 3.417 1.00 90.88 101 ASP A C 1
ATOM 782 O O . ASP A 1 101 ? 3.998 17.459 2.941 1.00 90.88 101 ASP A O 1
ATOM 786 N N . TRP A 1 102 ? 5.392 17.092 4.658 1.00 94.81 102 TRP A N 1
ATOM 787 C CA . TRP A 1 102 ? 4.335 16.606 5.547 1.00 94.81 102 TRP A CA 1
ATOM 788 C C . TRP A 1 102 ? 3.312 17.705 5.858 1.00 94.81 102 TRP A C 1
ATOM 790 O O . TRP A 1 102 ? 3.676 18.803 6.279 1.00 94.81 102 TRP A O 1
ATOM 800 N N . ASN A 1 103 ? 2.022 17.414 5.678 1.00 95.00 103 ASN A N 1
ATOM 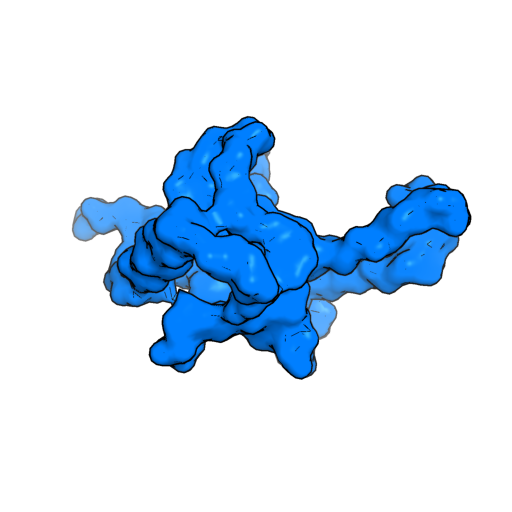801 C CA . ASN A 1 103 ? 0.942 18.379 5.885 1.00 95.00 103 ASN A CA 1
ATOM 802 C C . ASN A 1 103 ? -0.256 17.757 6.622 1.00 95.00 103 ASN A C 1
ATOM 804 O O . ASN A 1 103 ? -0.327 16.544 6.820 1.00 95.00 103 ASN A O 1
ATOM 808 N N . ALA A 1 104 ? -1.212 18.603 7.016 1.00 96.50 104 ALA A N 1
ATOM 809 C CA . ALA A 1 104 ? -2.385 18.184 7.780 1.00 96.50 104 ALA A CA 1
ATOM 810 C C . ALA A 1 104 ? -3.264 17.162 7.036 1.00 96.50 104 ALA A C 1
ATOM 812 O O . ALA A 1 104 ? -3.794 16.254 7.661 1.00 96.50 104 ALA A O 1
ATOM 813 N N . SER A 1 105 ? -3.394 17.260 5.710 1.00 94.75 105 SER A N 1
ATOM 814 C CA . SER A 1 105 ? -4.178 16.298 4.926 1.00 94.75 105 SER A CA 1
ATOM 815 C C . SER A 1 105 ? -3.537 14.910 4.909 1.00 94.75 105 SER A C 1
ATOM 817 O O . SER A 1 105 ? -4.251 13.918 5.029 1.00 94.75 105 SER A O 1
ATOM 819 N N . LYS A 1 106 ? -2.202 14.830 4.805 1.00 95.75 106 LYS A N 1
ATOM 820 C CA . LYS A 1 106 ? -1.460 13.563 4.923 1.00 95.75 106 LYS A CA 1
ATOM 821 C C . LYS A 1 106 ? -1.605 12.968 6.322 1.00 95.75 106 LYS A C 1
ATOM 823 O O . LYS A 1 106 ? -1.847 11.772 6.444 1.00 95.75 106 LYS A O 1
ATOM 828 N N . GLN A 1 107 ? -1.508 13.805 7.357 1.00 96.25 107 GLN A N 1
ATOM 829 C CA . GLN A 1 107 ? -1.692 13.360 8.737 1.00 96.25 107 GLN A CA 1
ATOM 830 C C . GLN A 1 107 ? -3.100 12.795 8.963 1.00 96.25 107 GLN A C 1
ATOM 832 O O . GLN A 1 107 ? -3.220 11.661 9.406 1.00 96.25 107 GLN A O 1
ATOM 837 N N . ASN A 1 108 ? -4.143 13.532 8.568 1.00 95.69 108 ASN A N 1
ATOM 838 C CA . ASN A 1 108 ? -5.529 13.094 8.732 1.00 95.69 108 ASN A CA 1
ATOM 839 C C . ASN A 1 108 ? -5.796 11.747 8.045 1.00 95.69 108 ASN A C 1
ATOM 841 O O . ASN A 1 108 ? -6.422 10.878 8.637 1.00 95.69 108 ASN A O 1
ATOM 845 N N . ALA A 1 109 ? -5.287 11.546 6.825 1.00 95.00 109 ALA A N 1
ATOM 846 C CA . ALA A 1 109 ? -5.467 10.281 6.112 1.00 95.00 109 ALA A CA 1
ATOM 847 C C . ALA A 1 109 ? -4.803 9.091 6.823 1.00 95.00 109 ALA A C 1
ATOM 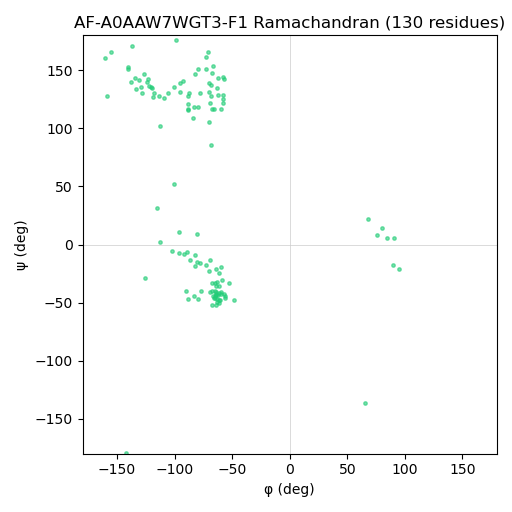849 O O . ALA A 1 109 ? -5.296 7.969 6.742 1.00 95.00 109 ALA A O 1
ATOM 850 N N . ILE A 1 110 ? -3.682 9.318 7.509 1.00 95.44 110 ILE A N 1
ATOM 851 C CA . ILE A 1 110 ? -3.000 8.271 8.274 1.00 95.44 110 ILE A CA 1
ATOM 852 C C . ILE A 1 110 ? -3.712 8.000 9.586 1.00 95.44 110 ILE A C 1
ATOM 854 O O . ILE A 1 110 ? -3.840 6.838 9.953 1.00 95.44 110 ILE A O 1
ATOM 858 N N . ASP A 1 111 ? -4.200 9.037 10.259 1.00 95.75 111 ASP A N 1
ATOM 859 C CA . ASP A 1 111 ? -4.978 8.878 11.485 1.00 95.75 111 ASP A CA 1
ATOM 860 C C . ASP A 1 111 ? -6.261 8.076 11.195 1.00 95.75 111 ASP A C 1
ATOM 862 O O . ASP A 1 111 ? -6.512 7.062 11.843 1.00 95.75 111 ASP A O 1
ATOM 866 N N . GLU A 1 112 ? -6.997 8.428 10.133 1.00 95.44 112 GLU A N 1
ATOM 867 C CA . GLU A 1 112 ? -8.167 7.668 9.667 1.00 95.44 112 GLU A CA 1
ATOM 868 C C . GLU A 1 112 ? -7.809 6.222 9.298 1.00 95.44 112 GLU A C 1
ATOM 870 O O . GLU A 1 112 ? -8.542 5.283 9.616 1.00 95.44 112 GLU A O 1
ATOM 875 N N . LEU A 1 113 ? -6.662 6.017 8.643 1.00 95.81 113 LEU A N 1
ATOM 876 C CA . LEU A 1 113 ? -6.205 4.679 8.297 1.00 95.81 113 LEU A CA 1
ATOM 877 C C . LEU A 1 113 ? -5.900 3.860 9.553 1.00 95.81 113 LEU A C 1
ATOM 879 O O . LEU A 1 113 ? -6.298 2.701 9.631 1.00 95.81 113 LEU A O 1
ATOM 883 N N . GLN A 1 114 ? -5.219 4.436 10.542 1.00 95.62 114 GLN A N 1
ATOM 884 C CA . GLN A 1 114 ? -4.934 3.762 11.809 1.00 95.62 114 GLN A CA 1
ATOM 885 C C . GLN A 1 114 ? -6.226 3.394 12.545 1.00 95.62 114 GLN A C 1
ATOM 887 O O . GLN A 1 114 ? -6.343 2.266 13.029 1.00 95.62 114 GLN A O 1
ATOM 892 N N . ASP A 1 115 ? -7.221 4.280 12.559 1.00 95.00 115 ASP A N 1
ATOM 893 C CA . ASP A 1 115 ? -8.533 4.003 13.151 1.00 95.00 115 ASP A CA 1
ATOM 894 C C . ASP A 1 115 ? -9.222 2.808 12.474 1.00 95.00 115 ASP A C 1
ATOM 896 O O . ASP A 1 115 ? -9.753 1.919 13.146 1.00 95.00 115 ASP A O 1
ATOM 900 N N . VAL A 1 116 ? -9.164 2.727 11.139 1.00 95.25 116 VAL A N 1
ATOM 901 C CA . VAL A 1 116 ? -9.681 1.570 10.393 1.00 95.25 116 VAL A CA 1
ATOM 902 C C . VAL A 1 116 ? -8.898 0.306 10.736 1.00 95.25 116 VAL A C 1
ATOM 904 O O . VAL A 1 116 ? -9.498 -0.706 11.094 1.00 95.25 116 VAL A O 1
ATOM 907 N N . LEU A 1 117 ? -7.567 0.342 10.647 1.00 95.19 117 LEU A N 1
ATOM 908 C CA . LEU A 1 117 ? -6.723 -0.849 10.782 1.00 95.19 117 LEU A CA 1
ATOM 909 C C . LEU A 1 117 ? -6.673 -1.411 12.207 1.00 95.19 117 LEU A C 1
ATOM 911 O O . LEU A 1 117 ? -6.361 -2.591 12.378 1.00 95.19 117 LEU A O 1
ATOM 915 N N . THR A 1 118 ? -6.959 -0.589 13.216 1.00 92.75 118 THR A N 1
ATOM 916 C CA . THR A 1 118 ? -7.041 -1.006 14.625 1.00 92.75 118 THR A CA 1
ATOM 917 C C . THR A 1 118 ? -8.454 -1.402 15.054 1.00 92.75 118 THR A C 1
ATOM 919 O O . THR A 1 118 ? -8.633 -1.954 16.141 1.00 92.75 118 THR A O 1
ATOM 922 N N . SER A 1 119 ? -9.459 -1.180 14.201 1.00 93.12 119 SER A N 1
ATOM 923 C CA . SER A 1 119 ? -10.828 -1.621 14.447 1.00 93.12 119 SER A CA 1
ATOM 924 C C . SER A 1 119 ? -10.917 -3.144 14.530 1.00 93.12 119 SER A C 1
ATOM 926 O O . SER A 1 119 ? -10.454 -3.854 13.640 1.00 93.12 119 SER A O 1
ATOM 928 N N . GLU A 1 120 ? -11.640 -3.664 15.524 1.00 91.12 120 GLU A N 1
ATOM 929 C CA . GLU A 1 120 ? -11.962 -5.099 15.615 1.00 91.12 120 GLU A CA 1
ATOM 930 C C . GLU A 1 120 ? -12.756 -5.609 14.400 1.00 91.12 120 GLU A C 1
ATOM 932 O O . GLU A 1 120 ? -12.786 -6.807 14.121 1.00 91.12 120 GLU A O 1
ATOM 937 N N . ARG A 1 121 ? -13.395 -4.699 13.654 1.00 91.31 121 ARG A N 1
ATOM 938 C CA . ARG A 1 121 ? -14.140 -5.031 12.436 1.00 91.31 121 ARG A CA 1
ATOM 939 C C . ARG A 1 121 ? -13.238 -5.190 11.221 1.00 91.31 121 ARG A C 1
ATOM 941 O O . ARG A 1 121 ? -13.699 -5.716 10.209 1.00 91.31 121 ARG A O 1
ATOM 948 N N . TRP A 1 122 ? -11.988 -4.747 11.277 1.00 93.44 122 TRP A N 1
ATOM 949 C CA . TRP A 1 122 ? -11.065 -4.858 10.158 1.00 93.44 122 TRP A CA 1
ATOM 950 C C . TRP A 1 122 ? -10.418 -6.242 10.122 1.00 93.44 122 TRP A C 1
ATOM 952 O O . TRP A 1 122 ? -9.687 -6.638 11.025 1.00 93.44 122 TRP A O 1
ATOM 962 N N . ASN A 1 123 ? -10.653 -6.993 9.044 1.00 90.19 123 ASN A N 1
ATOM 963 C CA . ASN A 1 123 ? -10.099 -8.345 8.891 1.00 90.19 123 ASN A CA 1
ATOM 964 C C . ASN A 1 123 ? -8.794 -8.396 8.075 1.00 90.19 123 ASN A C 1
ATOM 966 O O . ASN A 1 123 ? -8.360 -9.473 7.661 1.00 90.19 123 ASN A O 1
ATOM 970 N N . GLY A 1 124 ? -8.196 -7.240 7.785 1.00 89.88 124 GLY A N 1
ATOM 971 C CA . GLY A 1 124 ? -7.047 -7.120 6.892 1.00 89.88 124 GLY A CA 1
ATOM 972 C C . GLY A 1 124 ? -7.409 -6.779 5.448 1.00 89.88 124 GLY A C 1
ATOM 973 O O . GLY A 1 124 ? -6.549 -6.284 4.738 1.00 89.88 124 GLY A O 1
ATOM 974 N N . SER A 1 125 ? -8.639 -7.024 4.994 1.00 90.38 125 SER A N 1
ATOM 975 C CA . SER A 1 125 ? -9.032 -6.832 3.584 1.00 90.38 125 SER A CA 1
ATOM 976 C C . SER A 1 125 ? -10.252 -5.929 3.382 1.00 90.38 125 SER A C 1
ATOM 978 O O . SER A 1 125 ? -10.388 -5.294 2.340 1.00 90.38 125 SER A O 1
ATOM 980 N N . GLN A 1 126 ? -11.147 -5.893 4.367 1.00 86.94 126 GLN A N 1
ATOM 981 C CA . GLN A 1 126 ? -12.362 -5.086 4.371 1.00 86.94 126 GLN A CA 1
ATOM 982 C C . GLN A 1 126 ? -12.869 -4.927 5.809 1.00 86.94 126 GLN A C 1
ATOM 984 O O . GLN A 1 126 ? -12.558 -5.746 6.685 1.00 86.94 126 GLN A O 1
ATOM 989 N N . LEU A 1 127 ? -13.706 -3.914 6.038 1.00 83.06 127 LEU A N 1
ATOM 990 C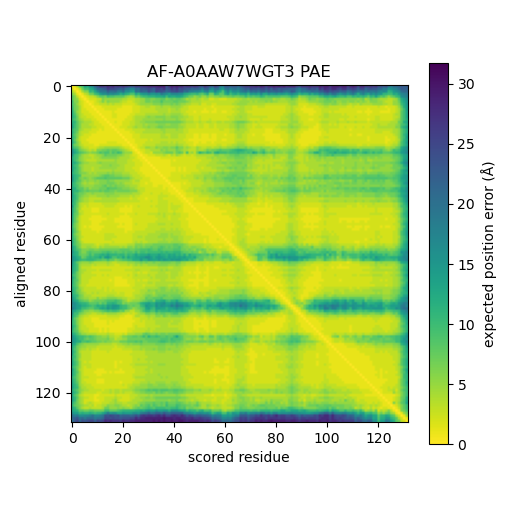 CA . LEU A 1 127 ? -14.522 -3.845 7.245 1.00 83.06 127 LEU A CA 1
ATOM 991 C C . LEU A 1 127 ? -15.581 -4.952 7.189 1.00 83.06 127 LEU A C 1
ATOM 993 O O . LEU A 1 127 ? -16.292 -5.114 6.198 1.00 83.06 127 LEU A O 1
ATOM 997 N N . THR A 1 128 ? -15.658 -5.748 8.245 1.00 83.12 128 THR A N 1
ATOM 998 C CA . THR A 1 128 ? -16.709 -6.745 8.420 1.00 83.12 128 THR A CA 1
ATOM 999 C C . THR A 1 128 ? -17.985 -6.053 8.883 1.00 83.12 128 THR A C 1
ATOM 1001 O O . THR A 1 128 ? -17.975 -5.254 9.824 1.00 83.12 128 THR A O 1
ATOM 1004 N N . ASP A 1 129 ? -19.097 -6.358 8.216 1.00 69.19 129 ASP A N 1
ATOM 1005 C CA . ASP A 1 129 ? -20.409 -6.004 8.737 1.00 69.19 129 ASP A CA 1
ATOM 1006 C C . ASP A 1 129 ? -20.626 -6.810 10.016 1.00 69.19 129 ASP A C 1
ATOM 1008 O O . ASP A 1 129 ? -20.684 -8.041 9.985 1.00 69.19 129 ASP A O 1
ATOM 1012 N N . SER A 1 130 ? -20.756 -6.122 11.150 1.00 51.94 130 SER A N 1
ATOM 1013 C CA . SER A 1 130 ? -21.255 -6.738 12.374 1.00 51.94 130 SER A CA 1
ATOM 1014 C C . SER A 1 130 ? -22.733 -7.070 12.168 1.00 51.94 130 SER A C 1
ATOM 1016 O O . SER A 1 130 ? -23.617 -6.2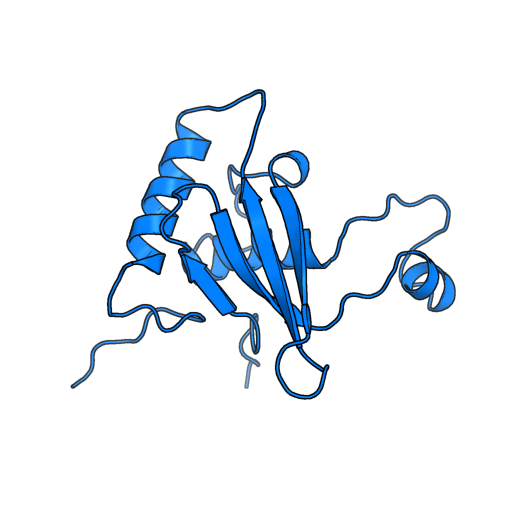66 12.472 1.00 51.94 130 SER A O 1
ATOM 1018 N N . ARG A 1 131 ? -23.010 -8.234 11.591 1.00 44.47 131 ARG A N 1
ATOM 1019 C CA . ARG A 1 131 ? -24.260 -8.943 11.827 1.00 44.47 131 ARG A CA 1
ATOM 1020 C C . ARG A 1 131 ? -23.907 -10.207 12.588 1.00 44.47 131 ARG A C 1
ATOM 1022 O O . ARG A 1 131 ? -23.358 -11.139 12.004 1.00 44.47 131 ARG A O 1
ATOM 1029 N N . ASP A 1 132 ? -24.172 -10.131 13.889 1.00 40.38 132 ASP A N 1
ATOM 1030 C CA . ASP A 1 132 ? -24.374 -11.279 14.773 1.00 40.38 132 ASP A CA 1
ATOM 1031 C C . ASP A 1 132 ? -25.296 -12.330 14.129 1.00 40.38 132 ASP A C 1
ATOM 1033 O O . ASP A 1 132 ? -26.261 -11.930 13.426 1.00 40.38 132 ASP A O 1
#

Solvent-accessible surface area (backbone atoms only — not comparable to full-atom values): 7950 Å² total; per-residue (Å²): 132,84,73,67,92,64,72,79,39,34,49,39,68,66,84,48,92,50,34,33,42,37,31,35,60,71,66,77,50,68,68,53,28,45,73,72,64,78,36,58,95,90,54,84,82,73,62,56,64,60,52,50,50,52,51,42,48,37,40,53,68,66,60,43,60,88,92,54,92,61,73,70,52,74,87,27,56,42,79,77,47,74,46,80,38,90,94,60,64,30,30,37,32,37,35,34,58,56,57,95,81,72,48,71,64,43,50,51,56,42,53,54,46,50,55,44,52,70,32,90,46,38,75,35,61,45,75,54,79,90,71,131

pLDDT: mean 89.04, std 11.78, range [37.25, 98.12]